Protein AF-A0A060C9I3-F1 (afdb_monomer)

Radius of gyration: 15.38 Å; Cα contacts (8 Å, |Δi|>4): 148; chains: 1; bounding box: 35×30×42 Å

Sequence (114 aa):
GYQATGYFAADSRYGVPKGLMQLVDELHQANIGVILDMVPVHFALDPYGLEKFDGSNVYEYSGDMEYSQWGSKNFDLGKDPVRSFLISSADFFLSLFHFDGIRIDAVSNIIFTP

Nearest PDB structures (foldseek):
  5gr3-assembly1_A  TM=9.659E-01  e=1.042E-09  Crocosphaera subtropica ATCC 51142
  5gr5-assembly1_A  TM=9.660E-01  e=1.808E-09  Crocosphaera subtropica ATCC 51142
  5gqz-assembly1_A  TM=9.653E-01  e=2.382E-09  Crocosphaera subtropica ATCC 51142
  5gqx-assembly1_A  TM=9.673E-01  e=5.445E-09  Crocosphaera subtropica ATCC 51142
  4gkl-assembly2_B  TM=8.422E-01  e=1.406E-05  Thermotoga neapolitana

Solvent-accessible surface area (backbone atoms only — not comparable to full-atom values): 6712 Å² total; per-residue (Å²): 120,78,62,47,66,62,73,88,56,67,71,60,93,80,47,56,58,66,54,56,37,50,52,43,52,56,34,47,77,70,76,43,86,48,71,43,82,44,55,81,53,39,31,36,72,48,84,88,35,54,53,46,65,85,76,44,66,73,43,32,34,73,70,88,51,22,53,39,100,83,76,26,32,16,47,27,76,86,40,67,69,43,45,48,52,53,54,50,32,53,46,46,42,37,75,74,42,61,40,72,45,76,44,74,54,70,58,65,61,72,75,66,61,121

pLDDT: mean 95.22, std 5.81, range [51.28, 98.88]

Structure (mmCIF, N/CA/C/O backbone):
data_AF-A0A060C9I3-F1
#
_entry.id   AF-A0A060C9I3-F1
#
loop_
_atom_site.group_PDB
_atom_site.id
_atom_site.type_symbol
_atom_site.label_atom_id
_atom_site.label_alt_id
_atom_site.label_comp_id
_atom_site.label_asym_id
_atom_site.label_entity_id
_atom_site.label_seq_id
_atom_site.pdbx_PDB_ins_code
_atom_site.Cartn_x
_atom_site.Cartn_y
_atom_site.Cartn_z
_atom_site.occupancy
_atom_site.B_iso_or_equiv
_atom_site.auth_seq_id
_atom_site.auth_comp_id
_atom_site.auth_asym_id
_atom_site.auth_atom_id
_atom_site.pdbx_PDB_model_num
ATOM 1 N N . GLY A 1 1 ? -9.446 4.849 -5.548 1.00 87.38 1 GLY A N 1
ATOM 2 C CA . GLY A 1 1 ? -9.264 3.705 -4.641 1.00 87.38 1 GLY A CA 1
ATOM 3 C C . GLY A 1 1 ? -8.173 2.806 -5.169 1.00 87.38 1 GLY A C 1
ATOM 4 O O . GLY A 1 1 ? -7.088 2.823 -4.622 1.00 87.38 1 GLY A O 1
ATOM 5 N N . TYR A 1 2 ? -8.439 2.100 -6.270 1.00 94.25 2 TYR A N 1
ATOM 6 C CA . TYR A 1 2 ? -7.557 1.051 -6.805 1.00 94.25 2 TYR A CA 1
ATOM 7 C C . TYR A 1 2 ? -6.304 1.533 -7.563 1.00 94.25 2 TYR A C 1
ATOM 9 O O . TYR A 1 2 ? -5.458 0.727 -7.923 1.00 94.25 2 TYR A O 1
ATOM 17 N N . GLN A 1 3 ? -6.160 2.839 -7.798 1.00 92.88 3 GLN A N 1
ATOM 18 C CA . GLN A 1 3 ? -4.924 3.452 -8.293 1.00 92.88 3 GLN A CA 1
ATOM 19 C C . GLN A 1 3 ? -4.373 4.352 -7.187 1.00 92.88 3 GLN A C 1
ATOM 21 O O . GLN A 1 3 ? -4.754 5.515 -7.077 1.00 92.88 3 GLN A O 1
ATOM 26 N N . ALA A 1 4 ? -3.572 3.765 -6.299 1.00 93.62 4 ALA A N 1
ATOM 27 C CA . ALA A 1 4 ? -3.022 4.448 -5.136 1.00 93.62 4 ALA A CA 1
ATOM 28 C C . ALA A 1 4 ? -1.651 5.074 -5.439 1.00 93.62 4 ALA A C 1
ATOM 30 O O . ALA A 1 4 ? -0.891 4.576 -6.270 1.00 93.62 4 ALA A O 1
ATOM 31 N N . THR A 1 5 ? -1.347 6.161 -4.728 1.00 95.31 5 THR A N 1
ATOM 32 C CA . THR A 1 5 ? -0.043 6.851 -4.733 1.00 95.31 5 THR A CA 1
ATOM 33 C C . THR A 1 5 ? 0.547 6.971 -3.323 1.00 95.31 5 THR A C 1
ATOM 35 O O . THR A 1 5 ? 1.759 6.880 -3.159 1.00 95.31 5 THR A O 1
ATOM 38 N N . GLY A 1 6 ? -0.290 7.119 -2.287 1.00 95.06 6 GLY A N 1
ATOM 39 C CA . GLY A 1 6 ? 0.127 7.229 -0.884 1.00 95.06 6 GLY A CA 1
ATOM 40 C C . GLY A 1 6 ? -0.231 5.998 -0.051 1.00 95.06 6 GLY A C 1
ATOM 41 O O . GLY A 1 6 ? -1.303 5.949 0.540 1.00 95.06 6 GLY A O 1
ATOM 42 N N . TYR A 1 7 ? 0.677 5.023 0.035 1.00 96.62 7 TYR A N 1
ATOM 43 C CA . TYR A 1 7 ? 0.440 3.738 0.720 1.00 96.62 7 TYR A CA 1
ATOM 44 C C . TYR A 1 7 ? 0.526 3.805 2.257 1.00 96.62 7 TYR A C 1
ATOM 46 O O . TYR A 1 7 ? 0.086 2.884 2.932 1.00 96.62 7 TYR A O 1
ATOM 54 N N . PHE A 1 8 ? 1.057 4.895 2.817 1.00 97.50 8 PHE A N 1
ATOM 55 C CA . PHE A 1 8 ? 1.214 5.113 4.267 1.00 97.50 8 PHE A CA 1
ATOM 56 C C . PHE A 1 8 ? 0.387 6.309 4.763 1.00 97.50 8 PHE A C 1
ATOM 58 O O . PHE A 1 8 ? 0.786 7.033 5.676 1.00 97.50 8 PHE A O 1
ATOM 65 N N . ALA A 1 9 ? -0.751 6.575 4.121 1.00 96.31 9 ALA A N 1
ATOM 66 C CA . ALA A 1 9 ? -1.597 7.712 4.450 1.00 96.31 9 ALA A CA 1
ATOM 67 C C . ALA A 1 9 ? -3.082 7.365 4.329 1.00 96.31 9 ALA A C 1
ATOM 69 O O . ALA A 1 9 ? -3.497 6.636 3.432 1.00 96.31 9 ALA A O 1
ATOM 70 N N . ALA A 1 10 ? -3.889 7.950 5.214 1.00 96.69 10 ALA A N 1
ATOM 71 C CA . ALA A 1 10 ? -5.331 8.006 5.027 1.00 96.69 10 ALA A CA 1
ATOM 72 C C . ALA A 1 10 ? -5.674 9.084 3.988 1.00 96.69 10 ALA A C 1
ATOM 74 O O . ALA A 1 10 ? -5.050 10.148 3.957 1.00 96.69 10 ALA A O 1
ATOM 75 N N . ASP A 1 11 ? -6.677 8.818 3.154 1.00 96.56 11 ASP A N 1
ATOM 76 C CA . ASP A 1 11 ? -7.114 9.758 2.125 1.00 96.56 11 ASP A CA 1
ATOM 77 C C . ASP A 1 11 ? -7.689 11.039 2.753 1.00 96.56 11 ASP A C 1
ATOM 79 O O . ASP A 1 11 ? -8.640 11.001 3.539 1.00 96.56 11 ASP A O 1
ATOM 83 N N . SER A 1 12 ? -7.114 12.185 2.386 1.00 97.19 12 SER A N 1
ATOM 84 C CA . SER A 1 12 ? -7.426 13.477 2.998 1.00 97.19 12 SER A CA 1
ATOM 85 C C . SER A 1 12 ? -8.810 14.022 2.643 1.00 97.19 12 SER A C 1
ATOM 87 O O . SER A 1 12 ? -9.287 14.939 3.316 1.00 97.19 12 SER A O 1
ATOM 89 N N . ARG A 1 13 ? -9.503 13.450 1.645 1.00 97.75 13 ARG A N 1
ATOM 90 C CA . ARG A 1 13 ? -10.883 13.835 1.288 1.00 97.75 13 ARG A CA 1
ATOM 91 C C . ARG A 1 13 ? -11.859 13.681 2.455 1.00 97.75 13 ARG A C 1
ATOM 93 O O . ARG A 1 13 ? -12.889 14.348 2.464 1.00 97.75 13 ARG A O 1
ATOM 100 N N . TYR A 1 14 ? -11.530 12.832 3.430 1.00 97.12 14 TYR A N 1
ATOM 101 C CA . TYR A 1 14 ? -12.356 12.560 4.608 1.00 97.12 14 TYR A CA 1
ATOM 102 C C . TYR A 1 14 ? -11.779 13.142 5.909 1.00 97.12 14 TYR A C 1
ATOM 104 O O . TYR A 1 14 ? -12.276 12.843 6.991 1.00 97.12 14 TYR A O 1
ATOM 112 N N . GLY A 1 15 ? -10.754 13.996 5.819 1.00 97.31 15 GLY A N 1
ATOM 113 C CA . GLY A 1 15 ? -10.150 14.676 6.963 1.00 97.31 15 GLY A CA 1
ATOM 114 C C . GLY A 1 15 ? -8.736 14.197 7.283 1.00 97.31 15 GLY A C 1
ATOM 115 O O . GLY A 1 15 ? -7.970 13.810 6.404 1.00 97.31 15 GLY A O 1
ATOM 116 N N . VAL A 1 16 ? -8.356 14.292 8.557 1.00 98.00 16 VAL A N 1
ATOM 117 C CA . VAL A 1 16 ? -7.008 13.931 9.025 1.00 98.00 16 VAL A CA 1
ATOM 118 C C . VAL A 1 16 ? -6.939 12.454 9.435 1.00 98.00 16 VAL A C 1
ATOM 120 O O . VAL A 1 16 ? -7.961 11.896 9.830 1.00 98.00 16 VAL A O 1
ATOM 123 N N . PRO A 1 17 ? -5.750 11.820 9.456 1.00 98.19 17 PRO A N 1
ATOM 124 C CA . PRO A 1 17 ? -5.604 10.402 9.811 1.00 98.19 17 PRO A CA 1
ATOM 125 C C . PRO A 1 17 ? -6.242 9.995 11.146 1.00 98.19 17 PRO A C 1
ATOM 127 O O . PRO A 1 17 ? -6.826 8.921 11.248 1.00 98.19 17 PRO A O 1
ATOM 130 N N . LYS A 1 18 ? -6.209 10.882 12.151 1.00 98.25 18 LYS A N 1
ATOM 131 C CA . LYS A 1 18 ? -6.865 10.650 13.450 1.00 98.25 18 LYS A CA 1
ATOM 132 C C . LYS A 1 18 ? -8.381 10.454 13.337 1.00 98.25 18 LYS A C 1
ATOM 134 O O . LYS A 1 18 ? -8.948 9.751 14.160 1.00 98.25 18 LYS A O 1
ATOM 139 N N . GLY A 1 19 ? -9.026 11.042 12.328 1.00 98.44 19 GLY A N 1
ATOM 140 C CA . GLY A 1 19 ? -10.450 10.829 12.068 1.00 98.44 19 GLY A CA 1
ATOM 141 C C . GLY A 1 19 ? -10.748 9.401 11.606 1.00 98.44 19 GLY A C 1
ATOM 142 O O . GLY A 1 19 ? -11.721 8.810 12.057 1.00 98.44 19 GLY A O 1
ATOM 143 N N . LEU A 1 20 ? -9.876 8.808 10.780 1.00 98.62 20 LEU A N 1
ATOM 144 C CA . LEU A 1 20 ? -10.006 7.398 10.402 1.00 98.62 20 LEU A CA 1
ATOM 145 C C . LEU A 1 20 ? -9.782 6.474 11.607 1.00 98.62 20 LEU A C 1
ATOM 147 O O . LEU A 1 20 ? -10.537 5.528 11.784 1.00 98.62 20 LEU A O 1
ATOM 151 N N . MET A 1 21 ? -8.792 6.775 12.456 1.00 98.69 21 MET A N 1
ATOM 152 C CA . MET A 1 21 ? -8.564 6.024 13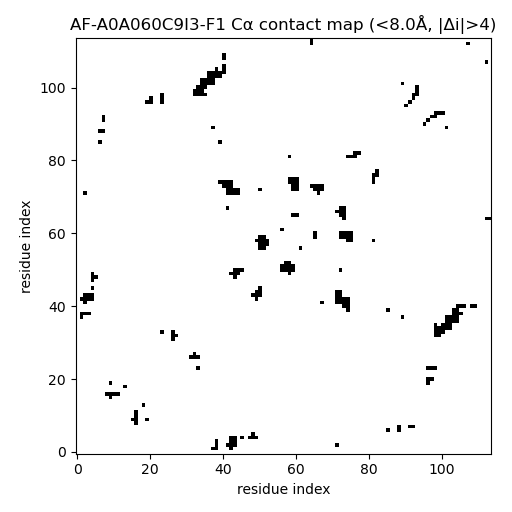.700 1.00 98.69 21 MET A CA 1
ATOM 153 C C . MET A 1 21 ? -9.794 6.064 14.616 1.00 98.69 21 MET A C 1
ATOM 155 O O . MET A 1 21 ? -10.195 5.035 15.147 1.00 98.69 21 MET A O 1
ATOM 159 N N . GLN A 1 22 ? -10.418 7.237 14.762 1.00 98.62 22 GLN A N 1
ATOM 160 C CA . GLN A 1 22 ? -11.645 7.389 15.543 1.00 98.62 22 GLN A CA 1
ATOM 161 C C . GLN A 1 22 ? -12.806 6.583 14.948 1.00 98.62 22 GLN A C 1
ATOM 163 O O . GLN A 1 22 ? -13.523 5.927 15.692 1.00 98.62 22 GLN A O 1
ATOM 168 N N . LEU A 1 23 ? -12.979 6.590 13.622 1.00 98.69 23 LEU A N 1
ATOM 169 C CA . LEU A 1 23 ? -14.012 5.785 12.967 1.00 98.69 23 LEU A CA 1
ATOM 170 C C . LEU A 1 23 ? -13.840 4.288 13.264 1.00 98.69 23 LEU A C 1
ATOM 172 O O . LEU A 1 23 ? -14.821 3.612 13.562 1.00 98.69 23 LEU A O 1
ATOM 176 N N . VAL A 1 24 ? -12.611 3.771 13.177 1.00 98.75 24 VAL A N 1
ATOM 177 C CA . VAL A 1 24 ? -12.328 2.362 13.492 1.00 98.75 24 VAL A CA 1
ATOM 178 C C . VAL A 1 24 ? -12.650 2.065 14.959 1.00 98.75 24 VAL A C 1
ATOM 180 O O . VAL A 1 24 ? -13.356 1.098 15.233 1.00 98.75 24 VAL A O 1
ATOM 183 N N . ASP A 1 25 ? -12.233 2.932 15.887 1.00 98.88 25 ASP A N 1
ATOM 184 C CA . ASP A 1 25 ? -12.526 2.782 17.319 1.00 98.88 25 ASP A CA 1
ATOM 185 C C . ASP A 1 25 ? -14.040 2.777 17.614 1.00 98.88 25 ASP A C 1
ATOM 187 O O . ASP A 1 25 ? -14.534 1.920 18.346 1.00 98.88 25 ASP A O 1
ATOM 191 N N . GLU A 1 26 ? -14.812 3.671 16.992 1.00 98.88 26 GLU A N 1
ATOM 192 C CA . GLU A 1 26 ? -16.274 3.716 17.140 1.00 98.88 26 GLU A CA 1
ATOM 193 C C . GLU A 1 26 ? -16.955 2.444 16.600 1.00 98.88 26 GLU A C 1
ATOM 195 O O . GLU A 1 26 ? -17.897 1.932 17.212 1.00 98.88 26 GLU A O 1
ATOM 200 N N . LEU A 1 27 ? -16.466 1.892 15.483 1.00 98.88 27 LEU A N 1
ATOM 201 C CA . LEU A 1 27 ? -16.958 0.624 14.931 1.00 98.88 27 LEU A CA 1
ATOM 202 C C . LEU A 1 27 ? -16.630 -0.555 15.855 1.00 98.88 27 LEU A C 1
ATOM 204 O O . LEU A 1 27 ? -17.493 -1.402 16.103 1.00 98.88 27 LEU A O 1
ATOM 208 N N . HIS A 1 28 ? -15.432 -0.577 16.436 1.00 98.88 28 HIS A N 1
ATOM 209 C CA . HIS A 1 28 ? -15.028 -1.594 17.408 1.00 98.88 28 HIS A CA 1
ATOM 210 C C . HIS A 1 28 ? -15.872 -1.550 18.681 1.00 98.88 28 HIS A C 1
ATOM 212 O O . HIS A 1 28 ? -16.339 -2.596 19.134 1.00 98.88 28 HIS A O 1
ATOM 218 N N . GLN A 1 29 ? -16.161 -0.361 19.220 1.00 98.75 29 GLN A N 1
ATOM 219 C CA . GLN A 1 29 ? -17.080 -0.194 20.356 1.00 98.75 29 GLN A CA 1
ATOM 220 C C . GLN A 1 29 ? -18.497 -0.711 20.043 1.00 98.75 29 GLN A C 1
ATOM 222 O O . GLN A 1 29 ? -19.210 -1.166 20.940 1.00 98.75 29 GLN A O 1
ATOM 227 N N . ALA A 1 30 ? -18.893 -0.694 18.768 1.00 98.81 30 ALA A N 1
ATOM 228 C CA . ALA A 1 30 ? -20.148 -1.258 18.278 1.00 98.81 30 ALA A CA 1
ATOM 229 C C . ALA A 1 30 ? -20.072 -2.760 17.919 1.00 98.81 30 ALA A C 1
ATOM 231 O O . ALA A 1 30 ? -21.067 -3.319 17.456 1.00 98.81 30 ALA A O 1
ATOM 232 N N . ASN A 1 31 ? -18.943 -3.436 18.164 1.00 98.62 31 ASN A N 1
ATOM 233 C CA . ASN A 1 31 ? -18.663 -4.826 17.772 1.00 98.62 31 ASN A CA 1
ATOM 234 C C . ASN A 1 31 ? -18.726 -5.071 16.250 1.00 98.62 31 ASN A C 1
ATOM 236 O O . ASN A 1 31 ? -19.202 -6.115 15.798 1.00 98.62 31 ASN A O 1
ATOM 240 N N . ILE A 1 32 ? -18.251 -4.110 15.454 1.00 98.88 32 ILE A N 1
ATOM 241 C CA . ILE A 1 32 ? -18.166 -4.202 13.993 1.00 98.88 32 ILE A CA 1
ATOM 242 C C . ILE A 1 32 ? -16.692 -4.240 13.585 1.00 98.88 32 ILE A C 1
ATOM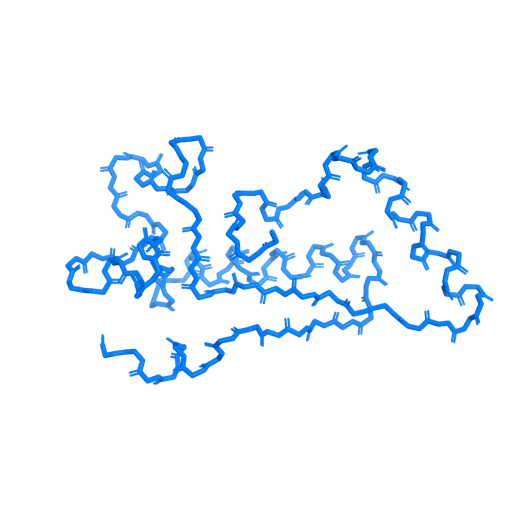 244 O O . ILE A 1 32 ? -15.947 -3.308 13.869 1.00 98.88 32 ILE A O 1
ATOM 248 N N . GLY A 1 33 ? -16.285 -5.306 12.891 1.00 98.69 33 GLY A N 1
ATOM 249 C CA . GLY A 1 33 ? -14.948 -5.406 12.303 1.00 98.69 33 GLY A CA 1
ATOM 250 C C . GLY A 1 33 ? -14.811 -4.593 11.012 1.00 98.69 33 GLY A C 1
ATOM 251 O O . GLY A 1 33 ? -15.778 -4.425 10.262 1.00 98.69 33 GLY A O 1
ATOM 252 N N . VAL A 1 34 ? -13.598 -4.123 10.731 1.00 98.81 34 VAL A N 1
ATOM 253 C CA . VAL A 1 34 ? -13.258 -3.247 9.606 1.00 98.81 34 VAL A CA 1
ATOM 254 C C . VAL A 1 34 ? -12.211 -3.911 8.715 1.00 98.81 34 VAL A C 1
ATOM 256 O O . VAL A 1 34 ? -11.110 -4.235 9.154 1.00 98.81 34 VAL A O 1
ATOM 259 N N . ILE A 1 35 ? -12.537 -4.086 7.433 1.00 98.56 35 ILE A N 1
ATOM 260 C CA . ILE A 1 35 ? -11.638 -4.676 6.432 1.00 98.56 35 ILE A CA 1
ATOM 261 C C . ILE A 1 35 ? -11.201 -3.594 5.444 1.00 98.56 35 ILE A C 1
ATOM 263 O O . ILE A 1 35 ? -12.035 -2.842 4.937 1.00 98.56 35 ILE A O 1
ATOM 267 N N . LEU A 1 36 ? -9.900 -3.541 5.151 1.00 97.94 36 LEU A N 1
ATOM 268 C CA . LEU A 1 36 ? -9.324 -2.639 4.156 1.00 97.94 36 LEU A CA 1
ATOM 269 C C . LEU A 1 36 ? -9.127 -3.342 2.809 1.00 97.94 36 LEU A C 1
ATOM 271 O O . LEU A 1 36 ? -8.507 -4.400 2.732 1.00 97.94 36 LEU A O 1
ATOM 275 N N . ASP A 1 37 ? -9.581 -2.713 1.731 1.00 97.69 37 ASP A N 1
ATOM 276 C CA . ASP A 1 37 ? -9.216 -3.105 0.369 1.00 97.69 37 ASP A CA 1
ATOM 277 C C . ASP A 1 37 ? -7.816 -2.574 0.022 1.00 97.69 37 ASP A C 1
ATOM 279 O O . ASP A 1 37 ? -7.573 -1.368 0.089 1.00 97.69 37 ASP A O 1
ATOM 283 N N . MET A 1 38 ? -6.905 -3.456 -0.401 1.00 95.44 38 MET A N 1
ATOM 284 C CA . MET A 1 38 ? -5.559 -3.095 -0.858 1.00 95.44 38 MET A CA 1
ATOM 285 C C . MET A 1 38 ? -5.246 -3.669 -2.243 1.00 95.44 38 MET A C 1
ATOM 287 O O . MET A 1 38 ? -5.662 -4.773 -2.602 1.00 95.44 38 MET A O 1
ATOM 291 N N . VAL A 1 39 ? -4.454 -2.915 -3.013 1.00 92.50 39 VAL A N 1
ATOM 292 C CA . VAL A 1 39 ? -4.018 -3.277 -4.370 1.00 92.50 39 VAL A CA 1
ATOM 293 C C . VAL A 1 39 ? -2.489 -3.321 -4.428 1.00 92.50 39 VAL A C 1
ATOM 295 O O . VAL A 1 39 ? -1.851 -2.283 -4.604 1.00 92.50 39 VAL A O 1
ATOM 298 N N . PRO A 1 40 ? -1.880 -4.508 -4.278 1.00 91.94 40 PRO A N 1
ATOM 299 C CA . PRO A 1 40 ? -0.433 -4.690 -4.373 1.00 91.94 40 PRO A CA 1
ATOM 300 C C . PRO A 1 40 ? 0.033 -5.025 -5.799 1.00 91.94 40 PRO A C 1
ATOM 302 O O . PRO A 1 40 ? 1.210 -5.290 -6.008 1.00 91.94 40 PRO A O 1
ATOM 305 N N . VAL A 1 41 ? -0.880 -5.063 -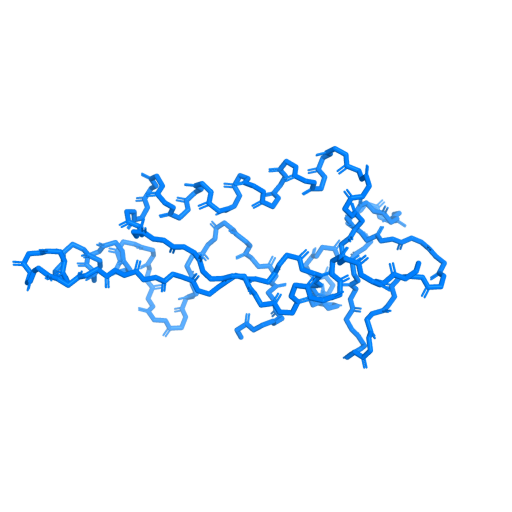6.775 1.00 93.50 41 VAL A N 1
ATOM 306 C CA . VAL A 1 41 ? -0.577 -5.464 -8.159 1.00 93.50 41 VAL A CA 1
ATOM 307 C C . VAL A 1 41 ? 0.004 -4.303 -8.959 1.00 93.50 41 VAL A C 1
ATOM 309 O O . VAL A 1 41 ? 0.964 -4.471 -9.704 1.00 93.50 41 VAL A O 1
ATOM 312 N N . HIS A 1 42 ? -0.583 -3.116 -8.815 1.00 95.25 42 HIS A N 1
ATOM 313 C CA . HIS A 1 42 ? -0.256 -1.968 -9.643 1.00 95.25 42 HIS A CA 1
ATOM 314 C C . HIS A 1 42 ? -0.463 -0.642 -8.902 1.00 95.25 42 HIS A C 1
ATOM 316 O O . HIS A 1 42 ? -1.177 -0.586 -7.899 1.00 95.25 42 HIS A O 1
ATOM 322 N N . PHE A 1 43 ? 0.137 0.429 -9.420 1.00 96.56 43 PHE A N 1
ATOM 323 C CA . PHE A 1 43 ? 0.069 1.780 -8.855 1.00 96.56 43 PHE A CA 1
ATOM 324 C C . PHE A 1 43 ? -0.066 2.857 -9.943 1.00 96.56 43 PHE A C 1
ATOM 326 O O . PHE A 1 43 ? 0.194 2.604 -11.121 1.00 96.56 43 PHE A O 1
ATOM 333 N N . ALA A 1 44 ? -0.539 4.048 -9.560 1.00 96.00 44 ALA A N 1
ATOM 334 C CA . ALA A 1 44 ? -0.843 5.135 -10.497 1.00 96.00 44 ALA A CA 1
ATOM 335 C C . ALA A 1 44 ? 0.419 5.749 -11.144 1.00 96.00 44 ALA A C 1
ATOM 337 O O . ALA A 1 44 ? 1.494 5.725 -10.550 1.00 96.00 44 ALA A O 1
ATOM 338 N N . LEU A 1 45 ? 0.274 6.332 -12.341 1.00 95.50 45 LEU A N 1
ATOM 339 C CA . LEU A 1 45 ? 1.368 6.959 -13.113 1.00 95.50 45 LEU A CA 1
ATOM 340 C C . LEU A 1 45 ? 1.644 8.422 -12.731 1.00 95.50 45 LEU A C 1
ATOM 342 O O . LEU A 1 45 ? 2.297 9.165 -13.459 1.00 95.50 45 LEU A O 1
ATOM 346 N N . ASP A 1 46 ? 1.063 8.898 -11.638 1.00 95.44 46 ASP A N 1
ATOM 347 C CA . ASP A 1 46 ? 1.230 10.283 -11.240 1.00 95.44 46 ASP A CA 1
ATOM 348 C C . ASP A 1 46 ? 2.718 10.595 -10.968 1.00 95.44 46 ASP A C 1
ATOM 350 O O 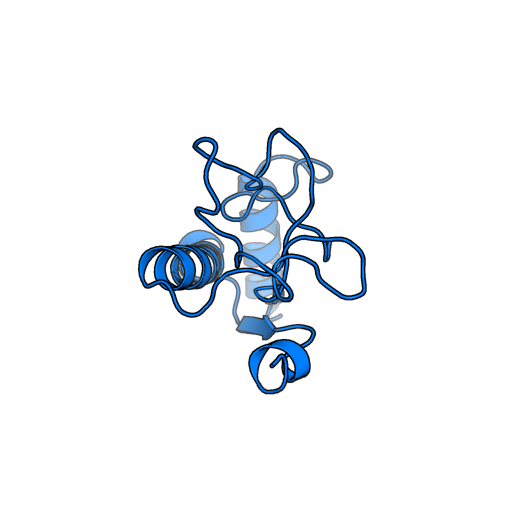. ASP A 1 46 ? 3.340 9.881 -10.179 1.00 95.44 46 ASP A O 1
ATOM 354 N N . PRO A 1 47 ? 3.299 11.676 -11.535 1.00 91.81 47 PRO A N 1
ATOM 355 C CA . PRO A 1 47 ? 4.732 11.975 -11.396 1.00 91.81 47 PRO A CA 1
ATOM 356 C C . PRO A 1 47 ? 5.205 12.229 -9.959 1.00 91.81 47 PRO A C 1
ATOM 358 O O . PRO A 1 47 ? 6.396 12.180 -9.677 1.00 91.81 47 PRO A O 1
ATOM 361 N N . TYR A 1 48 ? 4.280 12.549 -9.052 1.00 94.19 48 TYR A N 1
ATOM 362 C CA . TYR A 1 48 ? 4.548 12.702 -7.619 1.00 94.19 48 TYR A CA 1
ATOM 363 C C . TYR A 1 48 ? 4.433 11.377 -6.841 1.00 94.19 48 TYR A C 1
ATOM 365 O O . TYR A 1 48 ? 4.614 11.364 -5.624 1.00 94.19 48 TYR A O 1
ATOM 373 N N . GLY A 1 49 ? 4.053 10.293 -7.519 1.00 96.12 49 GLY A N 1
ATOM 374 C CA . GLY A 1 49 ? 3.905 8.950 -6.978 1.00 96.12 49 GLY A CA 1
ATOM 375 C C . GLY A 1 49 ? 5.202 8.145 -7.058 1.00 96.12 49 GLY A C 1
ATOM 376 O O . GLY A 1 49 ? 6.280 8.637 -6.735 1.00 96.12 49 GLY A O 1
ATOM 377 N N . LEU A 1 50 ? 5.081 6.871 -7.442 1.00 97.19 50 LEU A N 1
ATOM 378 C CA . LEU A 1 50 ? 6.185 5.904 -7.392 1.00 97.19 50 LEU A CA 1
ATOM 379 C C . LEU A 1 50 ? 6.848 5.638 -8.752 1.00 97.19 50 LEU A C 1
ATOM 381 O O . LEU A 1 50 ? 7.880 4.970 -8.787 1.00 97.19 50 LEU A O 1
ATOM 385 N N . GLU A 1 51 ? 6.276 6.122 -9.861 1.00 95.62 51 GLU A N 1
ATOM 386 C CA . GLU A 1 51 ? 6.842 5.893 -11.196 1.00 95.62 51 GLU A CA 1
ATOM 387 C C . GLU A 1 51 ? 8.220 6.546 -11.298 1.00 95.62 51 GLU A C 1
ATOM 389 O O . GLU A 1 51 ? 8.369 7.726 -10.981 1.00 95.62 51 GLU A O 1
ATOM 394 N N . LYS A 1 52 ? 9.221 5.784 -11.766 1.00 95.62 52 LYS A N 1
ATOM 395 C CA . LYS A 1 52 ? 10.590 6.275 -11.966 1.00 95.62 52 LYS A CA 1
ATOM 396 C C . LYS A 1 52 ? 11.118 7.046 -10.758 1.00 95.62 52 LYS A C 1
ATOM 398 O O . LYS A 1 52 ? 11.720 8.107 -10.910 1.00 95.62 52 LYS A O 1
ATOM 403 N N . PHE A 1 53 ? 10.898 6.488 -9.566 1.00 96.94 53 PHE A N 1
ATOM 404 C CA . PHE A 1 53 ? 11.121 7.167 -8.288 1.00 96.94 53 PHE A CA 1
ATOM 405 C C . PHE A 1 53 ? 12.506 7.830 -8.154 1.00 96.94 53 PHE A C 1
ATOM 407 O O . PHE A 1 53 ? 12.613 8.914 -7.588 1.00 96.94 53 PHE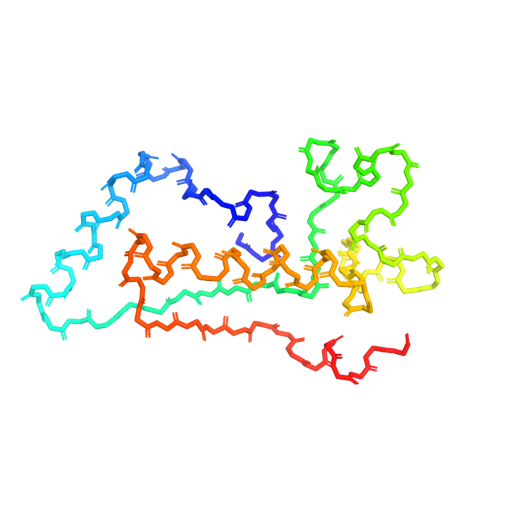 A O 1
ATOM 414 N N . ASP A 1 54 ? 13.559 7.213 -8.703 1.00 96.56 54 ASP A N 1
ATOM 415 C CA . ASP A 1 54 ? 14.923 7.768 -8.761 1.00 96.56 54 ASP A CA 1
ATOM 416 C C . ASP A 1 54 ? 15.444 7.984 -10.200 1.00 96.56 54 ASP A C 1
ATOM 418 O O . ASP A 1 54 ? 16.642 8.152 -10.429 1.00 96.56 54 ASP A O 1
ATOM 422 N N . GLY A 1 55 ? 14.545 7.958 -11.186 1.00 96.00 55 GLY A N 1
ATOM 423 C CA . GLY A 1 55 ? 14.855 7.930 -12.616 1.00 96.00 55 GLY A CA 1
ATOM 424 C C . GLY A 1 55 ? 14.992 6.521 -13.210 1.00 96.00 55 GLY A C 1
ATOM 425 O O . GLY A 1 55 ? 14.978 6.377 -14.435 1.00 96.00 55 GLY A O 1
ATOM 426 N N . SER A 1 56 ? 15.069 5.474 -12.384 1.00 95.50 56 SER A N 1
ATOM 427 C CA . SER A 1 56 ? 15.071 4.062 -12.791 1.00 95.50 56 SER A CA 1
ATOM 428 C C . SER A 1 56 ? 13.773 3.338 -12.394 1.00 95.50 56 SER A C 1
ATOM 430 O O . SER A 1 56 ? 12.936 3.890 -11.685 1.00 95.50 56 SER A O 1
ATOM 432 N N . ASN A 1 57 ? 13.578 2.098 -12.863 1.00 96.00 57 ASN A N 1
ATOM 433 C CA . ASN A 1 57 ? 12.445 1.249 -12.467 1.00 96.00 57 ASN A CA 1
ATOM 434 C C . ASN A 1 57 ? 12.669 0.699 -11.044 1.00 96.00 57 ASN A C 1
ATOM 436 O O . ASN A 1 57 ? 13.092 -0.449 -10.876 1.00 96.00 57 ASN A O 1
ATOM 440 N N . VAL A 1 58 ? 12.435 1.525 -10.020 1.00 97.00 58 VAL A N 1
ATOM 441 C CA . VAL A 1 58 ? 12.632 1.151 -8.608 1.00 97.00 58 VAL A CA 1
ATOM 442 C C . VAL A 1 58 ? 11.526 0.207 -8.152 1.00 97.00 58 VAL A C 1
ATOM 444 O O . VAL A 1 58 ? 11.808 -0.930 -7.764 1.00 97.00 58 VAL A O 1
ATOM 447 N N . TYR A 1 59 ? 10.275 0.669 -8.232 1.00 97.62 59 TYR A N 1
ATOM 448 C CA . TYR A 1 59 ? 9.105 -0.048 -7.727 1.00 97.62 59 TYR A CA 1
ATOM 449 C C . TYR A 1 59 ? 8.458 -0.928 -8.782 1.00 97.62 59 TYR A C 1
ATOM 451 O O . TYR A 1 59 ? 7.881 -1.958 -8.450 1.00 97.62 59 TYR A O 1
ATOM 459 N N . GLU A 1 60 ? 8.543 -0.517 -10.038 1.00 97.06 60 GLU A N 1
ATOM 460 C CA . GLU A 1 60 ? 7.929 -1.166 -11.178 1.00 97.06 60 GLU A CA 1
ATOM 461 C C . GLU A 1 60 ? 8.838 -2.205 -11.839 1.00 97.06 60 GLU A C 1
ATOM 463 O O . GLU A 1 60 ? 10.071 -2.149 -11.738 1.00 97.06 60 GLU A O 1
ATOM 468 N N . TYR A 1 61 ? 8.219 -3.150 -12.549 1.00 95.88 61 TYR A N 1
ATOM 469 C CA . TYR A 1 61 ? 8.939 -3.997 -13.498 1.00 95.88 61 TYR A CA 1
ATOM 470 C C . TYR A 1 61 ? 9.522 -3.149 -14.640 1.00 95.88 61 TYR A C 1
ATOM 472 O O . TYR A 1 61 ? 9.055 -2.043 -14.923 1.00 95.88 61 TYR A O 1
ATOM 480 N N . SER A 1 62 ? 10.536 -3.683 -15.319 1.00 93.88 62 SER A N 1
ATOM 481 C CA . SER A 1 62 ? 11.008 -3.176 -16.609 1.00 93.88 62 SER A CA 1
ATOM 482 C C . SER A 1 62 ? 10.552 -4.090 -17.751 1.00 93.88 62 SER A C 1
ATOM 484 O O . SER A 1 62 ? 10.314 -5.281 -17.551 1.00 93.88 62 SER A O 1
ATOM 486 N N . GLY A 1 63 ? 10.449 -3.541 -18.964 1.00 92.25 63 GLY A N 1
ATOM 487 C CA . GLY A 1 63 ? 10.101 -4.314 -20.161 1.00 92.25 63 GLY A CA 1
ATOM 488 C C . GLY A 1 63 ? 8.601 -4.591 -20.281 1.00 92.25 63 GLY A C 1
ATOM 489 O O . GLY A 1 63 ? 7.782 -3.751 -19.920 1.00 92.25 63 GLY A O 1
ATOM 490 N N . ASP A 1 64 ? 8.233 -5.764 -20.796 1.00 89.81 64 ASP A N 1
ATOM 491 C CA . ASP A 1 64 ? 6.842 -6.073 -21.173 1.00 89.81 64 ASP A CA 1
ATOM 492 C C . ASP A 1 64 ? 5.874 -6.117 -19.977 1.00 89.81 64 ASP A C 1
ATOM 494 O O . ASP A 1 64 ? 4.680 -5.871 -20.134 1.00 89.81 64 ASP A O 1
ATOM 498 N N . MET A 1 65 ? 6.390 -6.364 -18.768 1.00 90.06 65 MET A N 1
ATOM 499 C CA . MET A 1 65 ? 5.618 -6.349 -17.520 1.00 90.06 65 MET A CA 1
ATOM 500 C C . MET A 1 65 ? 5.449 -4.954 -16.908 1.00 90.06 65 MET A C 1
ATOM 502 O O . MET A 1 65 ? 4.773 -4.813 -15.890 1.00 90.06 65 MET A O 1
ATOM 506 N N . GLU A 1 66 ? 6.067 -3.916 -17.474 1.00 93.81 66 GLU A N 1
ATOM 507 C CA . GLU A 1 66 ? 6.093 -2.581 -16.869 1.00 93.81 66 GLU A CA 1
ATOM 508 C C . GLU A 1 66 ? 4.689 -1.984 -16.704 1.00 93.81 66 GLU A C 1
ATOM 510 O O . GLU A 1 66 ? 4.411 -1.322 -15.701 1.00 93.81 66 GLU A O 1
ATOM 515 N N . TYR A 1 67 ? 3.786 -2.260 -17.647 1.00 93.75 67 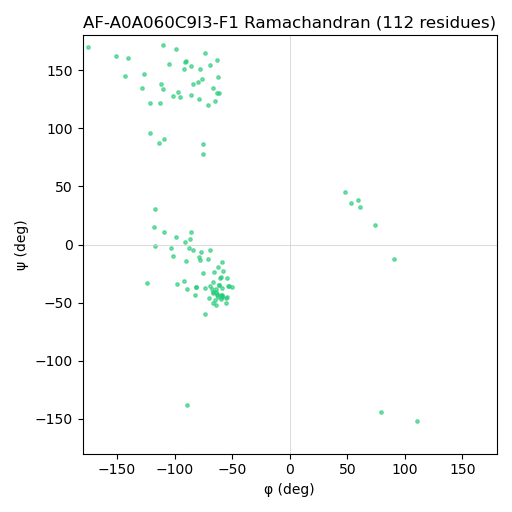TYR A N 1
ATOM 516 C CA . TYR A 1 67 ? 2.426 -1.733 -17.643 1.00 93.75 67 TYR A CA 1
ATOM 517 C C . TYR A 1 67 ? 1.379 -2.819 -17.406 1.00 93.75 67 TYR A C 1
ATOM 519 O O . TYR A 1 67 ? 1.413 -3.907 -17.976 1.00 93.75 67 TYR A O 1
ATOM 527 N N . SER A 1 68 ? 0.397 -2.488 -16.577 1.00 91.88 68 SER A N 1
ATOM 528 C CA . SER A 1 68 ? -0.811 -3.280 -16.399 1.00 91.88 68 SER A CA 1
ATOM 529 C C . SER A 1 68 ? -1.735 -3.133 -17.611 1.00 91.88 68 SER A C 1
ATOM 531 O O . SER A 1 68 ? -1.663 -2.162 -18.370 1.00 91.88 68 SER A O 1
ATOM 533 N N . GLN A 1 69 ? -2.709 -4.036 -17.724 1.00 89.69 69 GLN A N 1
ATOM 534 C CA . GLN A 1 69 ? -3.800 -3.924 -18.702 1.00 89.69 69 GLN A CA 1
ATOM 535 C C . GLN A 1 69 ? -4.642 -2.639 -18.558 1.00 89.69 69 GLN A C 1
ATOM 537 O O . GLN A 1 69 ? -5.402 -2.295 -19.459 1.00 89.69 69 GLN A O 1
ATOM 542 N N . TRP A 1 70 ? -4.523 -1.929 -17.431 1.00 91.12 70 TRP A N 1
ATOM 543 C CA . TRP A 1 70 ? -5.230 -0.677 -17.150 1.00 91.12 70 TRP A CA 1
ATOM 544 C C . TRP A 1 70 ? -4.376 0.570 -17.415 1.00 91.12 70 TRP A C 1
ATOM 546 O O . TRP A 1 70 ? -4.795 1.675 -17.074 1.00 91.12 70 TRP A O 1
ATOM 556 N N . GLY A 1 71 ? -3.178 0.409 -17.984 1.00 92.38 71 GLY A N 1
ATOM 557 C CA . GLY A 1 71 ? -2.264 1.517 -18.264 1.00 92.38 71 GLY A CA 1
ATOM 558 C C . GLY A 1 71 ? -1.574 2.089 -17.024 1.00 92.38 71 GLY A C 1
ATOM 559 O O . GLY A 1 71 ? -1.046 3.189 -17.084 1.00 92.38 71 GLY A O 1
ATOM 560 N N . SER A 1 72 ? -1.577 1.372 -15.901 1.00 94.94 72 SER A N 1
ATOM 561 C CA . SER A 1 72 ? -0.848 1.727 -14.673 1.00 94.94 72 SER A CA 1
ATOM 562 C C . SER A 1 72 ? 0.478 0.954 -14.591 1.00 94.94 72 SER A C 1
ATOM 564 O O . SER A 1 72 ? 0.646 -0.003 -15.342 1.00 94.94 72 SER A O 1
ATOM 566 N N . LYS A 1 73 ? 1.408 1.290 -13.686 1.00 95.38 73 LYS A N 1
ATOM 567 C CA . LYS A 1 73 ? 2.622 0.466 -13.502 1.00 95.38 73 LYS A CA 1
ATOM 568 C C . LYS A 1 73 ? 2.333 -0.766 -12.660 1.00 95.38 73 LYS A C 1
ATOM 570 O O . LYS A 1 73 ? 1.627 -0.646 -11.661 1.00 95.38 73 LYS A O 1
ATOM 575 N N . ASN A 1 74 ? 2.899 -1.916 -13.015 1.00 95.75 74 ASN A N 1
ATOM 576 C CA . ASN A 1 74 ? 2.892 -3.094 -12.141 1.00 95.75 74 ASN A CA 1
ATOM 577 C C . ASN A 1 74 ? 4.041 -3.013 -11.133 1.00 95.75 74 ASN A C 1
ATOM 579 O O . ASN A 1 74 ? 5.156 -2.666 -11.518 1.00 95.75 74 ASN A O 1
ATOM 583 N N . PHE A 1 75 ? 3.794 -3.372 -9.871 1.00 96.69 75 PHE A N 1
ATOM 584 C CA . PHE A 1 75 ? 4.870 -3.527 -8.889 1.00 96.69 75 PHE A CA 1
ATOM 585 C C . PHE A 1 75 ? 5.767 -4.710 -9.248 1.00 96.69 75 PHE A C 1
ATOM 587 O O . PHE A 1 75 ? 5.264 -5.798 -9.506 1.00 96.69 75 PHE A O 1
ATOM 594 N N . ASP A 1 76 ? 7.083 -4.526 -9.169 1.00 96.06 76 ASP A N 1
ATOM 595 C CA . ASP A 1 76 ? 8.058 -5.607 -9.276 1.00 96.06 76 ASP A CA 1
ATOM 596 C C . ASP A 1 76 ? 8.092 -6.422 -7.984 1.00 96.06 76 ASP A C 1
ATOM 598 O O . ASP A 1 76 ? 8.894 -6.191 -7.073 1.00 96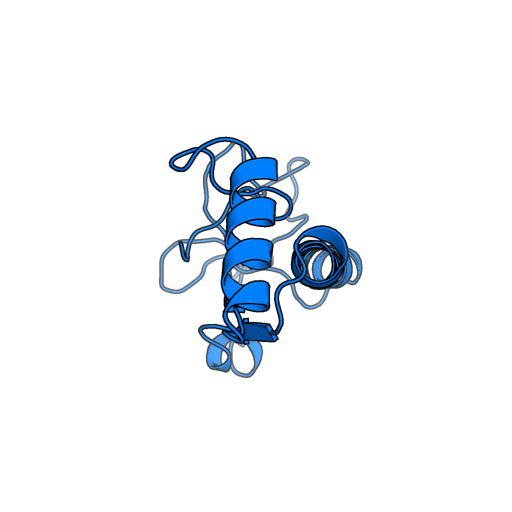.06 76 ASP A O 1
ATOM 602 N N . LEU A 1 77 ? 7.201 -7.408 -7.905 1.00 94.25 77 LEU A N 1
ATOM 603 C CA . LEU A 1 77 ? 7.094 -8.302 -6.757 1.00 94.25 77 LEU A CA 1
ATOM 604 C C . LEU A 1 77 ? 8.294 -9.248 -6.630 1.00 94.25 77 LEU A C 1
ATOM 606 O O . LEU A 1 77 ? 8.375 -9.966 -5.634 1.00 94.25 77 LEU A O 1
ATOM 610 N N . GLY A 1 78 ? 9.231 -9.249 -7.587 1.00 93.69 78 GLY A N 1
ATOM 611 C CA . GLY A 1 78 ? 10.501 -9.968 -7.520 1.00 93.69 78 GLY A CA 1
ATOM 612 C C . GLY A 1 78 ? 11.527 -9.29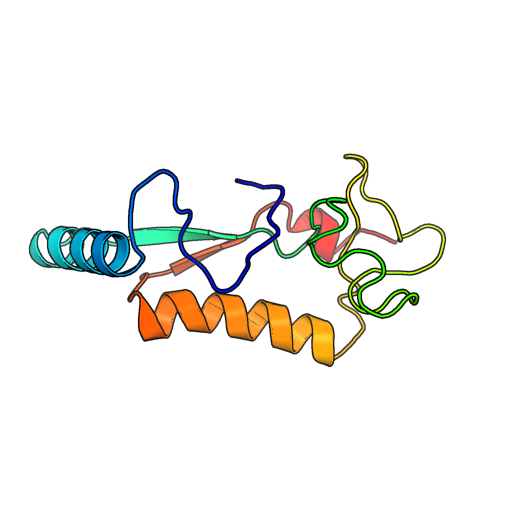5 -6.603 1.00 93.69 78 GLY A C 1
ATOM 613 O O . GLY A 1 78 ? 12.367 -9.990 -6.021 1.00 93.69 78 GLY A O 1
ATOM 614 N N . LYS A 1 79 ? 11.417 -7.979 -6.386 1.00 96.00 79 LYS A N 1
ATOM 615 C CA . LYS A 1 79 ? 12.340 -7.186 -5.561 1.00 96.00 79 LYS A CA 1
ATOM 616 C C . LYS A 1 79 ? 11.967 -7.204 -4.075 1.00 96.00 79 LYS A C 1
ATOM 618 O O . LYS A 1 79 ? 10.854 -6.847 -3.690 1.00 96.00 79 LYS A O 1
ATOM 623 N N . ASP A 1 80 ? 12.941 -7.521 -3.218 1.00 97.81 80 ASP A N 1
ATOM 624 C CA . ASP A 1 80 ? 12.775 -7.483 -1.754 1.00 97.81 80 ASP A CA 1
ATOM 625 C C . ASP A 1 80 ? 12.295 -6.121 -1.221 1.00 97.81 80 ASP A C 1
ATOM 627 O O . ASP A 1 80 ? 11.343 -6.106 -0.437 1.00 97.81 80 ASP A O 1
ATOM 631 N N . PRO A 1 81 ? 12.861 -4.969 -1.644 1.00 97.50 81 PRO A N 1
ATOM 632 C CA . PRO A 1 81 ? 12.399 -3.668 -1.159 1.00 97.50 81 PRO A CA 1
ATOM 633 C C . PRO A 1 81 ? 10.937 -3.373 -1.509 1.00 97.50 81 PRO A C 1
ATOM 635 O O . PRO A 1 81 ? 10.228 -2.783 -0.698 1.00 97.50 81 PRO A O 1
ATOM 638 N N . VAL A 1 82 ? 10.465 -3.822 -2.676 1.00 97.88 82 VAL A N 1
ATOM 639 C CA . VAL A 1 82 ? 9.075 -3.627 -3.118 1.00 97.88 82 VAL A CA 1
ATOM 640 C C . VAL A 1 82 ? 8.125 -4.479 -2.282 1.00 97.88 82 VAL A C 1
ATOM 642 O O . VAL A 1 82 ? 7.130 -3.968 -1.768 1.00 97.88 82 VAL A O 1
ATOM 645 N N . ARG A 1 83 ? 8.459 -5.758 -2.060 1.00 97.19 83 ARG A N 1
ATOM 646 C CA . ARG A 1 83 ? 7.688 -6.621 -1.151 1.00 97.19 83 ARG A CA 1
ATOM 647 C C . ARG A 1 83 ? 7.651 -6.053 0.265 1.00 97.19 83 ARG A C 1
ATOM 649 O O . ARG A 1 83 ? 6.585 -6.006 0.873 1.00 97.19 83 ARG A O 1
ATOM 656 N N . SER A 1 84 ? 8.795 -5.589 0.767 1.00 98.38 84 SER A N 1
ATOM 657 C CA . SER A 1 84 ? 8.903 -4.965 2.086 1.00 98.38 84 SER A CA 1
ATOM 658 C C . SER A 1 84 ? 8.020 -3.721 2.198 1.00 98.38 84 SER A C 1
ATOM 660 O O . SER A 1 84 ? 7.244 -3.615 3.144 1.00 98.38 84 SER A O 1
ATOM 662 N N . PHE A 1 85 ? 8.057 -2.824 1.209 1.00 98.50 85 PHE A N 1
ATOM 663 C CA . PHE A 1 85 ? 7.186 -1.647 1.136 1.00 98.50 85 PHE A CA 1
ATOM 664 C C . PHE A 1 85 ? 5.696 -2.019 1.208 1.00 98.50 85 PHE A C 1
ATOM 666 O O . PHE A 1 85 ? 4.970 -1.482 2.044 1.00 98.50 85 PHE A O 1
ATOM 673 N N . LEU A 1 86 ? 5.247 -2.972 0.384 1.00 97.62 86 LEU A N 1
ATOM 674 C CA . LEU A 1 86 ? 3.842 -3.385 0.328 1.00 97.62 86 LEU A CA 1
ATOM 675 C C . LEU A 1 86 ? 3.382 -4.043 1.635 1.00 97.62 86 LEU A C 1
ATOM 677 O O . LEU A 1 86 ? 2.349 -3.657 2.182 1.00 97.62 86 LEU A O 1
ATOM 681 N N . ILE A 1 87 ? 4.162 -4.983 2.175 1.00 97.69 87 ILE A N 1
ATOM 682 C CA . ILE A 1 87 ? 3.842 -5.663 3.440 1.00 97.69 87 ILE A CA 1
ATOM 683 C C . ILE A 1 87 ? 3.848 -4.666 4.603 1.00 97.69 87 ILE A C 1
ATOM 685 O O . ILE A 1 87 ? 2.954 -4.700 5.443 1.00 97.69 87 ILE A O 1
ATOM 689 N N . SER A 1 88 ? 4.804 -3.736 4.623 1.00 98.50 88 SER A N 1
ATOM 690 C CA . SER A 1 88 ? 4.875 -2.699 5.659 1.00 98.50 88 SER A CA 1
ATOM 691 C C . SER A 1 88 ? 3.702 -1.723 5.566 1.00 98.50 88 SER A C 1
ATOM 693 O O . SER A 1 88 ? 3.236 -1.238 6.589 1.00 98.50 88 SER A O 1
ATOM 695 N N . SER A 1 89 ? 3.190 -1.444 4.361 1.00 98.00 89 SER A N 1
ATOM 696 C CA . SER A 1 89 ? 1.994 -0.608 4.191 1.00 98.00 89 SER A CA 1
ATOM 697 C C . SER A 1 89 ? 0.725 -1.298 4.700 1.00 98.00 89 SER A C 1
ATOM 699 O O . SER A 1 89 ? -0.125 -0.654 5.305 1.00 98.00 89 SER A O 1
ATOM 701 N N . ALA A 1 90 ? 0.623 -2.618 4.526 1.00 97.88 90 ALA A N 1
ATOM 702 C CA . ALA A 1 90 ? -0.444 -3.422 5.112 1.00 97.88 90 ALA A CA 1
ATOM 703 C C . ALA A 1 90 ? -0.364 -3.413 6.647 1.00 97.88 90 ALA A C 1
ATOM 705 O O . ALA A 1 90 ? -1.341 -3.068 7.312 1.00 97.88 90 ALA A O 1
ATOM 706 N N . ASP A 1 91 ? 0.812 -3.724 7.201 1.00 98.50 91 ASP A N 1
ATOM 707 C CA . ASP A 1 91 ? 1.048 -3.695 8.647 1.00 98.50 91 ASP A CA 1
ATOM 708 C C . ASP A 1 91 ? 0.789 -2.308 9.243 1.00 98.50 91 ASP A C 1
ATOM 710 O O . ASP A 1 91 ? 0.186 -2.201 10.301 1.00 98.50 91 ASP A O 1
ATOM 714 N N . PHE A 1 92 ? 1.138 -1.231 8.541 1.00 98.44 92 PHE A N 1
ATOM 715 C CA . PHE A 1 92 ? 0.854 0.129 8.988 1.00 98.44 92 PHE A CA 1
ATOM 716 C C . PHE A 1 92 ? -0.637 0.351 9.289 1.00 98.44 92 PHE A C 1
ATOM 718 O O . PHE A 1 92 ? -0.970 0.895 10.341 1.00 98.44 92 PHE A O 1
ATOM 725 N N . PHE A 1 93 ? -1.552 -0.100 8.426 1.00 98.56 93 PHE A N 1
ATOM 726 C CA . PHE A 1 93 ? -2.988 0.033 8.694 1.00 98.56 93 PHE A CA 1
ATOM 727 C C . PHE A 1 93 ? -3.486 -0.932 9.777 1.00 98.56 93 PHE A C 1
ATOM 729 O O . PHE A 1 93 ? -4.315 -0.542 10.599 1.00 98.56 93 PHE A O 1
ATOM 736 N N . LEU A 1 94 ? -2.971 -2.160 9.825 1.00 98.56 94 LEU A N 1
ATOM 737 C CA . LEU A 1 94 ? -3.350 -3.131 10.856 1.00 98.56 94 LEU A CA 1
ATOM 738 C C . LEU A 1 94 ? -2.873 -2.689 12.249 1.00 98.56 94 LEU A C 1
ATOM 740 O O . LEU A 1 94 ? -3.656 -2.620 13.189 1.00 98.56 94 LEU A O 1
ATOM 744 N N . SER A 1 95 ? -1.600 -2.326 12.370 1.00 98.25 95 SER A N 1
ATOM 745 C CA . SER A 1 95 ? -0.940 -2.031 13.640 1.00 98.25 95 SER A CA 1
ATOM 746 C C . SER A 1 95 ? -1.213 -0.616 14.150 1.00 98.25 95 SER A C 1
ATOM 748 O O . SER A 1 95 ? -1.354 -0.433 15.355 1.00 98.25 95 SER A O 1
ATOM 750 N N . LEU A 1 96 ? -1.300 0.397 13.275 1.00 98.00 96 LEU A N 1
ATOM 751 C CA . LEU A 1 96 ? -1.488 1.791 13.708 1.00 98.00 96 LEU A CA 1
ATOM 752 C C . LEU A 1 96 ? -2.946 2.261 13.646 1.00 98.00 96 LEU A C 1
ATOM 754 O O . LEU A 1 96 ? -3.351 3.087 14.461 1.00 98.00 96 LEU A O 1
ATOM 758 N N . PHE A 1 97 ? -3.726 1.776 12.677 1.00 98.62 97 PHE A N 1
ATOM 759 C CA . PHE A 1 97 ? -5.136 2.157 12.512 1.00 98.62 97 PHE A CA 1
ATOM 760 C C . PHE A 1 97 ? -6.109 1.087 13.011 1.00 98.62 97 PHE A C 1
ATOM 762 O O . PHE A 1 97 ? -7.308 1.336 12.994 1.00 98.62 97 PHE A O 1
ATOM 769 N N . HIS A 1 98 ? -5.602 -0.064 13.465 1.00 98.69 98 HIS A N 1
ATOM 770 C CA . HIS A 1 98 ? -6.381 -1.162 14.039 1.00 98.69 98 HIS A CA 1
ATOM 771 C C . HIS A 1 98 ? -7.413 -1.758 13.071 1.00 98.69 98 HIS A C 1
ATOM 773 O O . HIS A 1 98 ? -8.470 -2.216 13.489 1.00 98.69 98 HIS A O 1
ATOM 779 N N . PHE A 1 99 ? -7.126 -1.772 11.767 1.00 98.81 99 PHE A N 1
ATOM 780 C CA . PHE A 1 99 ? -7.949 -2.555 10.843 1.00 98.81 99 PHE A CA 1
ATOM 781 C C . PHE A 1 99 ? -7.878 -4.048 11.201 1.00 98.81 99 PHE A C 1
ATOM 783 O O . PHE A 1 99 ? -6.823 -4.554 11.577 1.00 98.81 99 PHE A O 1
ATOM 790 N N . ASP A 1 100 ? -8.989 -4.765 11.035 1.00 98.75 100 ASP A N 1
ATOM 791 C CA . ASP A 1 100 ? -9.123 -6.170 11.451 1.00 98.75 100 ASP A CA 1
ATOM 792 C C . ASP A 1 100 ? -8.721 -7.163 10.356 1.00 98.75 100 ASP A C 1
ATOM 794 O O . ASP A 1 100 ? -8.552 -8.359 10.597 1.00 98.75 100 ASP A O 1
ATOM 798 N N . GLY A 1 101 ? -8.587 -6.685 9.123 1.00 98.38 101 GLY A N 1
ATOM 799 C CA . GLY A 1 101 ? -8.212 -7.523 8.001 1.00 98.38 101 GLY A CA 1
ATOM 800 C C . GLY A 1 101 ? -8.010 -6.742 6.718 1.00 98.38 101 GLY A C 1
ATOM 801 O O . GLY A 1 101 ? -8.343 -5.560 6.607 1.00 98.38 101 GLY A O 1
ATOM 802 N N . ILE A 1 102 ? -7.466 -7.440 5.725 1.00 98.06 102 ILE A N 1
ATOM 803 C CA . ILE A 1 102 ? -7.187 -6.893 4.401 1.00 98.06 102 ILE A CA 1
ATOM 804 C C . ILE A 1 102 ? -7.791 -7.810 3.344 1.00 98.06 102 ILE A C 1
ATOM 806 O O . ILE A 1 102 ? -7.612 -9.029 3.388 1.00 98.06 102 ILE A O 1
ATOM 810 N N . ARG A 1 103 ? -8.460 -7.215 2.357 1.00 98.19 103 ARG A N 1
ATOM 811 C CA . ARG A 1 103 ? -8.814 -7.876 1.102 1.00 98.19 103 ARG A CA 1
ATOM 812 C C . ARG A 1 103 ? -7.844 -7.425 0.017 1.00 98.19 103 ARG A C 1
ATOM 814 O O . ARG A 1 103 ? -7.673 -6.231 -0.217 1.00 98.19 103 ARG A O 1
ATOM 821 N N . ILE A 1 104 ? -7.244 -8.388 -0.676 1.00 95.81 104 ILE A N 1
ATOM 822 C CA . ILE A 1 104 ? -6.373 -8.122 -1.821 1.00 95.81 104 ILE A CA 1
ATOM 823 C C . ILE A 1 104 ? -7.170 -8.235 -3.117 1.00 95.81 104 ILE A C 1
ATOM 825 O O . ILE A 1 104 ? -7.824 -9.250 -3.371 1.00 95.81 104 ILE A O 1
ATOM 829 N N . ASP A 1 105 ? -7.106 -7.190 -3.936 1.00 92.75 105 ASP A N 1
ATOM 830 C CA . ASP A 1 105 ? -7.728 -7.175 -5.256 1.00 92.75 105 ASP A CA 1
ATOM 831 C C . ASP A 1 105 ? -6.834 -7.783 -6.347 1.00 92.75 105 ASP A C 1
ATOM 833 O O . ASP A 1 105 ? -5.608 -7.764 -6.245 1.00 92.75 105 ASP A O 1
ATOM 837 N N . ALA A 1 106 ? -7.460 -8.309 -7.406 1.00 90.62 106 ALA A N 1
ATOM 838 C CA . ALA A 1 106 ? -6.793 -8.777 -8.625 1.00 90.62 106 ALA A CA 1
ATOM 839 C C . ALA A 1 106 ? -5.652 -9.800 -8.413 1.00 90.62 106 ALA A C 1
ATOM 841 O O . ALA A 1 106 ? -4.681 -9.824 -9.167 1.00 90.62 106 ALA A O 1
ATOM 842 N N . VAL A 1 107 ? -5.788 -10.698 -7.427 1.00 91.94 107 VAL A N 1
ATOM 843 C CA . VAL A 1 107 ? -4.773 -11.719 -7.078 1.00 91.94 107 VAL A CA 1
ATOM 844 C C . VAL A 1 107 ? -4.356 -12.595 -8.269 1.00 91.94 107 VAL A C 1
ATOM 846 O O . VAL A 1 107 ? -3.209 -13.029 -8.333 1.00 91.94 107 VAL A O 1
ATOM 849 N N . SER A 1 108 ? -5.233 -12.817 -9.255 1.00 90.38 108 SER A N 1
ATOM 850 C CA . SER A 1 108 ? -4.875 -13.527 -10.494 1.00 90.38 108 SER A CA 1
ATOM 851 C C . SER A 1 108 ? -3.662 -12.912 -11.193 1.00 90.38 108 SER A C 1
ATOM 853 O O . SER A 1 108 ? -2.831 -13.643 -11.719 1.00 90.38 108 SER A O 1
ATOM 855 N N . ASN A 1 109 ? -3.523 -11.588 -11.143 1.00 86.12 109 ASN A N 1
ATOM 856 C CA . ASN A 1 109 ? -2.432 -10.858 -11.780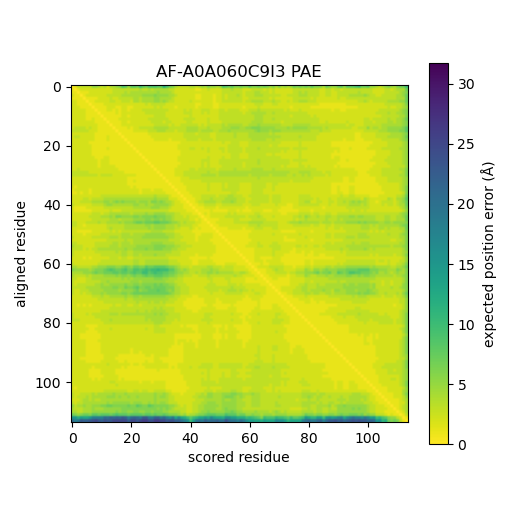 1.00 86.12 109 ASN A CA 1
ATOM 857 C C . ASN A 1 109 ? -1.133 -10.922 -10.958 1.00 86.12 109 ASN A C 1
ATOM 859 O O . ASN A 1 109 ? -0.077 -10.550 -11.450 1.00 86.12 109 ASN A O 1
ATOM 863 N N . ILE A 1 110 ? -1.183 -11.408 -9.719 1.00 87.56 110 ILE A N 1
ATOM 864 C CA . ILE A 1 110 ? 0.023 -11.737 -8.947 1.00 87.56 110 ILE A CA 1
ATOM 865 C C . ILE A 1 110 ? 0.538 -13.121 -9.354 1.00 87.56 110 ILE A C 1
ATOM 867 O O . ILE A 1 110 ? 1.740 -13.351 -9.388 1.00 87.56 110 ILE A O 1
ATOM 871 N N . ILE A 1 111 ? -0.377 -14.051 -9.645 1.00 87.19 111 ILE A N 1
ATOM 872 C CA . ILE A 1 111 ? -0.057 -15.470 -9.858 1.00 87.19 111 ILE A CA 1
ATOM 873 C C . ILE A 1 111 ? 0.267 -15.776 -11.325 1.00 87.19 111 ILE A C 1
ATOM 875 O O . ILE A 1 111 ? 1.130 -16.606 -11.596 1.00 87.19 111 ILE A O 1
ATOM 879 N N . PHE A 1 112 ? -0.448 -15.152 -12.263 1.00 83.75 112 PHE A N 1
ATOM 880 C CA . PHE A 1 112 ? -0.446 -15.545 -13.677 1.00 83.75 112 PHE A CA 1
ATOM 881 C C . PHE A 1 112 ? 0.094 -14.485 -14.634 1.00 83.75 112 PHE A C 1
ATOM 883 O O . PHE A 1 112 ? 0.117 -14.740 -15.838 1.00 83.75 112 PHE A O 1
ATOM 890 N N . THR A 1 113 ? 0.495 -13.309 -14.148 1.00 68.00 113 THR A N 1
ATOM 891 C CA . THR A 1 113 ? 1.139 -12.327 -15.028 1.00 68.00 113 THR A CA 1
ATOM 892 C C . THR A 1 113 ? 2.533 -12.859 -15.388 1.00 68.00 113 THR A C 1
ATOM 894 O O . THR A 1 113 ? 3.288 -13.163 -14.462 1.00 68.00 113 THR A O 1
ATOM 897 N N . PRO A 1 114 ? 2.820 -13.076 -16.687 1.00 51.28 114 PRO A N 1
ATOM 898 C CA . PRO A 1 114 ? 4.052 -13.705 -17.166 1.00 51.28 114 PRO A CA 1
ATOM 899 C C . PRO A 1 114 ? 5.282 -12.825 -16.968 1.00 51.28 114 PRO A C 1
ATOM 901 O O . PRO A 1 114 ? 5.137 -11.602 -17.174 1.00 51.28 114 PRO A O 1
#

InterPro domains:
  IPR017853 Glycoside hydrolase superfamily [SSF51445] (1-111)

Foldseek 3Di:
DQADFDLLADDPVQHHPVVLLVVCVVCVVVVHAAEAEDELFFHAPPPNGDPCVVPDQPQADDDPQQADPVRTGTGPPVDPVNVVVNVVSVCSCCVVSVHPYYDYPPVVSVVPVD

Organism: NCBI:txid83428

Mean predicted aligned error: 2.84 Å

Secondary structure (DSSP, 8-state):
--S-S-TTS--GGG--HHHHHHHHHHHHHTT---EEEE--SEE---TTTTTTTTSS-SSB--GGGSB-TTSSEEB-TTSHHHHHHHHHHHHHHHHHH---EEEES-THHHHS--